Protein AF-A0A6B3F5L8-F1 (afdb_monomer_lite)

pLDDT: mean 95.52, std 2.28, range [88.75, 98.5]

Foldseek 3Di:
DVVVQVVCVVVVAAEDEEEPDDHHPVVSVVPDDPRHHYDYDYDLVRQVPDDPDDDPDDDDPDQDDDPVVVDDSVSSVVSD

Structure (mmCIF, N/CA/C/O backbone):
data_AF-A0A6B3F5L8-F1
#
_entry.id   AF-A0A6B3F5L8-F1
#
loop_
_atom_site.group_PDB
_atom_site.id
_atom_site.type_symbol
_atom_site.label_atom_id
_atom_site.label_alt_id
_atom_site.label_comp_id
_atom_site.label_asym_id
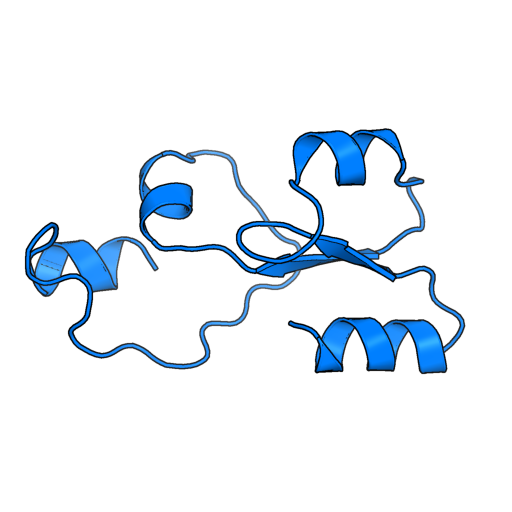_atom_site.label_entity_id
_atom_site.label_seq_id
_atom_site.pdbx_PDB_ins_code
_atom_site.Cartn_x
_atom_site.Cartn_y
_atom_site.Cartn_z
_atom_site.occupancy
_atom_site.B_iso_or_equiv
_atom_site.auth_seq_id
_atom_site.auth_comp_id
_atom_site.auth_asym_id
_atom_site.auth_atom_id
_atom_site.pdbx_PDB_model_num
ATOM 1 N N . THR A 1 1 ? -2.638 -7.466 -0.546 1.00 96.06 1 THR A N 1
ATOM 2 C CA . THR A 1 1 ? -3.165 -6.378 0.311 1.00 96.06 1 THR A CA 1
ATOM 3 C C . THR A 1 1 ? -4.496 -6.719 0.964 1.00 96.06 1 THR A C 1
ATOM 5 O O . THR A 1 1 ? -4.564 -6.664 2.181 1.00 96.06 1 THR A O 1
ATOM 8 N N . ALA A 1 2 ? -5.540 -7.109 0.211 1.00 96.69 2 ALA A N 1
ATOM 9 C CA . ALA A 1 2 ? -6.858 -7.436 0.784 1.00 96.69 2 ALA A CA 1
ATOM 10 C C . ALA A 1 2 ? -6.802 -8.523 1.874 1.00 96.69 2 ALA A C 1
ATOM 12 O O . ALA A 1 2 ? -7.195 -8.254 3.001 1.00 96.69 2 ALA A O 1
ATOM 13 N N . LEU A 1 3 ? -6.198 -9.677 1.566 1.00 97.88 3 LEU A N 1
ATOM 14 C CA . LEU A 1 3 ? -6.048 -10.781 2.519 1.00 97.88 3 LEU A CA 1
ATOM 15 C C . LEU A 1 3 ? -5.367 -10.355 3.830 1.00 97.88 3 LEU A C 1
ATOM 17 O O . LEU A 1 3 ? -5.844 -10.691 4.902 1.00 97.88 3 LEU A O 1
ATOM 21 N N . ILE A 1 4 ? -4.286 -9.571 3.755 1.00 98.12 4 ILE A N 1
ATOM 22 C CA . ILE A 1 4 ? -3.563 -9.087 4.942 1.00 98.12 4 ILE A CA 1
ATOM 23 C C . ILE A 1 4 ? -4.475 -8.213 5.815 1.00 98.12 4 ILE A C 1
ATOM 25 O O . ILE A 1 4 ? -4.512 -8.389 7.029 1.00 98.12 4 ILE A O 1
ATOM 29 N N . ALA A 1 5 ? -5.241 -7.297 5.210 1.00 97.69 5 ALA A N 1
ATOM 30 C CA . ALA A 1 5 ? -6.185 -6.463 5.954 1.00 97.69 5 ALA A CA 1
ATOM 31 C C . ALA A 1 5 ? -7.276 -7.304 6.636 1.00 97.69 5 ALA A C 1
ATOM 33 O O . ALA A 1 5 ? -7.610 -7.052 7.792 1.00 97.69 5 ALA A O 1
ATOM 34 N N . ASP A 1 6 ? -7.794 -8.324 5.951 1.00 98.19 6 ASP A N 1
ATOM 35 C CA . ASP A 1 6 ? -8.829 -9.203 6.501 1.00 98.19 6 ASP A CA 1
ATOM 36 C C . ASP A 1 6 ? -8.285 -10.121 7.606 1.00 98.19 6 ASP A C 1
ATOM 38 O O . ASP A 1 6 ? -8.983 -10.366 8.591 1.00 98.19 6 ASP A O 1
ATOM 42 N N . MET A 1 7 ? -7.021 -10.549 7.522 1.00 98.50 7 MET A N 1
ATOM 43 C CA . MET A 1 7 ? -6.341 -11.266 8.607 1.00 98.50 7 MET A CA 1
ATOM 44 C C . MET A 1 7 ? -6.220 -10.403 9.869 1.00 98.50 7 MET A C 1
ATOM 46 O O . MET A 1 7 ? -6.585 -10.864 10.948 1.00 98.50 7 MET A O 1
ATOM 50 N N . PHE A 1 8 ? -5.784 -9.142 9.752 1.00 98.25 8 PHE A N 1
ATOM 51 C CA . PHE A 1 8 ? -5.737 -8.228 10.903 1.00 98.25 8 PHE A CA 1
ATOM 52 C C . PHE A 1 8 ? -7.121 -8.035 11.533 1.00 98.25 8 PHE A C 1
ATOM 54 O O . PHE A 1 8 ? -7.270 -8.167 12.749 1.00 98.25 8 PHE A O 1
ATOM 61 N N . ARG A 1 9 ? -8.149 -7.805 10.708 1.00 98.00 9 ARG A N 1
ATOM 62 C CA . ARG A 1 9 ? -9.537 -7.646 11.176 1.00 98.00 9 ARG A CA 1
ATOM 63 C C . ARG A 1 9 ? -10.061 -8.897 11.874 1.00 98.00 9 ARG A C 1
ATOM 65 O O . ARG A 1 9 ? -10.733 -8.781 12.893 1.00 98.00 9 ARG A O 1
ATOM 72 N N . SER A 1 10 ? -9.713 -10.081 11.371 1.00 98.50 10 SER A N 1
ATOM 73 C CA . SER A 1 10 ? -10.084 -11.365 11.985 1.00 98.50 10 SER A CA 1
ATOM 74 C C . SER A 1 10 ? -9.454 -11.557 13.369 1.00 98.50 10 SER A C 1
ATOM 76 O O . SER A 1 10 ? -10.017 -12.254 14.207 1.00 98.50 10 SER A O 1
ATOM 78 N N . CYS A 1 11 ? -8.328 -10.892 13.638 1.00 98.19 11 CYS A N 1
ATOM 79 C CA . CYS A 1 11 ? -7.684 -10.844 14.951 1.00 98.19 11 CYS A CA 1
AT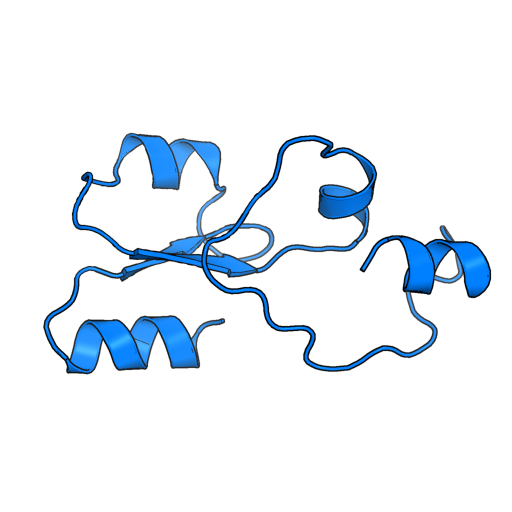OM 80 C C . CYS A 1 11 ? -8.201 -9.699 15.848 1.00 98.19 11 CYS A C 1
ATOM 82 O O . CYS A 1 11 ? -7.606 -9.429 16.889 1.00 98.19 11 CYS A O 1
ATOM 84 N N . GLY A 1 12 ? -9.268 -8.994 15.455 1.00 97.94 12 GLY A N 1
ATOM 85 C CA . GLY A 1 12 ? -9.810 -7.853 16.202 1.00 97.94 12 GLY A CA 1
ATOM 86 C C . GLY A 1 12 ? -8.996 -6.560 16.077 1.00 97.94 12 GLY A C 1
ATOM 87 O O . GLY A 1 12 ? -9.227 -5.623 16.837 1.00 97.94 12 GLY A O 1
ATOM 88 N N . ILE A 1 13 ? -8.054 -6.486 15.131 1.00 98.12 13 ILE A N 1
ATOM 89 C CA . ILE A 1 13 ? -7.238 -5.292 14.884 1.00 98.12 13 ILE A CA 1
ATOM 90 C C . ILE A 1 13 ? -7.912 -4.436 13.809 1.00 98.12 13 ILE A C 1
ATOM 92 O O . ILE A 1 13 ? -8.218 -4.911 12.711 1.00 98.12 13 ILE A O 1
ATOM 96 N N . THR A 1 14 ? -8.110 -3.149 14.097 1.00 98.12 14 THR A N 1
ATOM 97 C CA . THR A 1 14 ? -8.604 -2.187 13.107 1.00 98.12 14 THR A CA 1
ATOM 98 C C . THR A 1 14 ? -7.571 -2.025 11.996 1.00 98.12 14 THR A C 1
ATOM 100 O O . THR A 1 14 ? -6.496 -1.467 12.214 1.00 98.12 14 THR A O 1
ATOM 103 N N . ALA A 1 15 ? -7.900 -2.504 10.795 1.00 97.50 15 ALA A N 1
ATOM 104 C CA . ALA A 1 15 ? -7.043 -2.379 9.623 1.00 97.50 15 ALA A CA 1
ATOM 105 C C . ALA A 1 15 ? -7.745 -1.658 8.467 1.00 97.50 15 ALA A C 1
ATOM 107 O O . 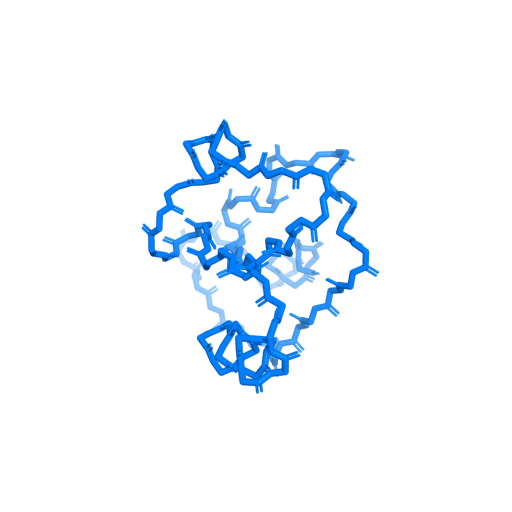ALA A 1 15 ? -8.831 -2.049 8.015 1.00 97.50 15 ALA A O 1
ATOM 108 N N . HIS A 1 16 ? -7.077 -0.636 7.943 1.00 97.00 16 HIS A N 1
ATOM 109 C CA . HIS A 1 16 ? -7.510 0.181 6.817 1.00 97.00 16 HIS A CA 1
ATOM 110 C C . HIS A 1 16 ? -6.768 -0.264 5.560 1.00 97.00 16 HIS A C 1
ATOM 112 O O . HIS A 1 16 ? -5.541 -0.212 5.500 1.00 97.00 16 HIS A O 1
ATOM 118 N N . ARG A 1 17 ? -7.507 -0.706 4.540 1.00 97.31 17 ARG A N 1
ATOM 119 C CA . ARG A 1 17 ? -6.927 -1.023 3.229 1.00 97.31 17 ARG A CA 1
ATOM 120 C C . ARG A 1 17 ? -6.920 0.243 2.377 1.00 97.31 17 ARG A C 1
ATOM 122 O O . ARG A 1 17 ? -7.994 0.774 2.091 1.00 97.31 17 ARG A O 1
ATOM 129 N N . ALA A 1 18 ? -5.741 0.699 1.975 1.00 97.50 18 ALA A N 1
ATOM 130 C CA . ALA A 1 18 ? -5.574 1.971 1.277 1.00 97.50 18 ALA A CA 1
ATOM 131 C C . ALA A 1 18 ? -4.430 1.929 0.248 1.00 97.50 18 ALA A C 1
ATOM 133 O O . ALA A 1 18 ? -3.747 0.914 0.102 1.00 97.50 18 ALA A O 1
ATOM 134 N N . GLY A 1 19 ? -4.214 3.042 -0.452 1.00 96.56 19 GLY A N 1
ATOM 135 C CA . GLY A 1 19 ? -3.114 3.217 -1.401 1.00 96.56 19 GLY A CA 1
ATOM 136 C C . GLY A 1 19 ? -3.595 3.273 -2.848 1.00 96.56 19 GLY A C 1
ATOM 137 O O . GLY A 1 19 ? -4.552 3.982 -3.149 1.00 96.56 19 GLY A O 1
ATOM 138 N N . ASN A 1 20 ? -2.899 2.572 -3.742 1.00 96.56 20 ASN A N 1
ATOM 139 C CA . ASN A 1 20 ? -3.193 2.517 -5.175 1.00 96.56 20 ASN A CA 1
ATOM 140 C C . ASN A 1 20 ? -4.592 1.951 -5.481 1.00 96.56 20 ASN A C 1
ATOM 142 O O . ASN A 1 20 ? -5.293 2.495 -6.330 1.00 96.56 20 ASN A O 1
ATOM 146 N N . MET A 1 21 ? -5.033 0.916 -4.754 1.00 93.12 21 MET A N 1
ATOM 147 C CA . MET A 1 21 ? -6.427 0.462 -4.754 1.00 93.12 21 MET A CA 1
ATOM 148 C C . MET A 1 21 ? -7.118 0.715 -3.410 1.00 93.12 21 MET A C 1
ATOM 150 O O . MET A 1 21 ? -6.539 0.569 -2.331 1.00 93.12 21 MET A O 1
ATOM 154 N N . GLY A 1 22 ? -8.425 0.977 -3.473 1.00 88.75 22 GLY A N 1
ATOM 155 C CA . GLY A 1 22 ? -9.261 1.242 -2.304 1.00 88.75 22 GLY A CA 1
ATOM 156 C C . GLY A 1 22 ? -9.325 2.731 -1.977 1.00 88.75 22 GLY A C 1
ATOM 157 O O . GLY A 1 22 ? -9.559 3.547 -2.863 1.00 88.75 22 GLY A O 1
ATOM 158 N N . ILE A 1 23 ? -9.172 3.074 -0.697 1.00 94.50 23 ILE A N 1
ATOM 159 C CA . ILE A 1 23 ? -9.198 4.468 -0.241 1.00 94.50 23 ILE A CA 1
ATOM 160 C C . ILE A 1 23 ? -7.811 5.086 -0.490 1.00 94.50 23 ILE A C 1
ATOM 162 O O . ILE A 1 23 ? -6.809 4.462 -0.130 1.00 94.50 23 ILE A O 1
ATOM 166 N N . PRO A 1 24 ? -7.705 6.299 -1.063 1.00 96.69 24 PRO A N 1
ATOM 167 C CA . PRO A 1 24 ? -6.418 6.979 -1.185 1.00 96.69 24 PRO A CA 1
ATOM 168 C C . PRO A 1 24 ? -5.728 7.148 0.180 1.00 96.69 24 PRO A C 1
ATOM 170 O O . PRO A 1 24 ? -6.388 7.291 1.209 1.00 96.69 24 PRO A O 1
ATOM 173 N N . LEU A 1 25 ? -4.391 7.157 0.206 1.00 94.75 25 LEU A N 1
ATOM 174 C CA . LEU A 1 25 ? -3.634 7.167 1.467 1.00 94.75 25 LEU A CA 1
ATOM 175 C C . LEU A 1 25 ? -3.955 8.380 2.356 1.00 94.75 25 LEU A C 1
ATOM 177 O O . LEU A 1 25 ? -4.149 8.210 3.552 1.00 94.75 25 LEU A O 1
ATOM 181 N N . ALA A 1 26 ? -4.043 9.587 1.790 1.00 94.88 26 ALA A N 1
ATOM 182 C CA . ALA A 1 26 ? -4.279 10.808 2.565 1.00 94.88 26 ALA A CA 1
ATOM 183 C C . ALA A 1 26 ? -5.582 10.776 3.401 1.00 94.88 26 ALA A C 1
ATOM 185 O O . ALA A 1 26 ? -5.503 10.968 4.615 1.00 94.88 26 ALA A O 1
ATOM 186 N N . PRO A 1 27 ? -6.770 10.488 2.829 1.00 96.75 27 PRO A N 1
ATOM 187 C CA . PRO A 1 27 ? -7.991 10.359 3.623 1.00 96.75 27 PRO A CA 1
ATOM 188 C C . PRO A 1 27 ? -7.970 9.155 4.576 1.00 96.75 27 PRO A C 1
ATOM 190 O O . PRO A 1 27 ? -8.505 9.258 5.677 1.00 96.75 27 PRO A O 1
ATOM 193 N N . ALA A 1 28 ? -7.331 8.038 4.205 1.00 95.94 28 ALA A N 1
ATOM 194 C CA . ALA A 1 28 ? -7.182 6.899 5.113 1.00 95.94 28 ALA A CA 1
ATOM 195 C C . ALA A 1 28 ? -6.337 7.260 6.346 1.00 95.94 28 ALA A C 1
ATOM 197 O O . ALA A 1 28 ? -6.694 6.899 7.463 1.00 95.94 28 ALA A O 1
ATOM 198 N N . LEU A 1 29 ? -5.256 8.022 6.152 1.00 95.00 29 LEU A N 1
ATOM 199 C CA . LEU A 1 29 ? -4.398 8.509 7.228 1.00 95.00 29 LEU A CA 1
ATOM 200 C C . LEU A 1 29 ? -5.131 9.508 8.131 1.00 95.00 29 LEU A C 1
ATOM 202 O O . LEU A 1 29 ? -4.998 9.432 9.346 1.00 95.00 29 LEU A O 1
ATOM 206 N N . ALA A 1 30 ? -5.938 10.401 7.551 1.00 97.00 30 ALA A N 1
ATOM 207 C CA . ALA A 1 30 ? -6.735 11.362 8.315 1.00 97.00 30 ALA A CA 1
ATOM 208 C C . ALA A 1 30 ? -7.791 10.689 9.214 1.00 97.00 30 ALA A C 1
ATOM 210 O O . ALA A 1 30 ? -8.146 11.234 10.257 1.00 97.00 30 ALA A O 1
ATOM 211 N N . ALA A 1 31 ? -8.294 9.517 8.816 1.00 95.06 31 ALA A N 1
ATOM 212 C CA . ALA A 1 31 ? -9.264 8.743 9.588 1.00 95.06 31 ALA A CA 1
ATOM 213 C C . ALA A 1 31 ? -8.623 7.745 10.574 1.00 95.06 31 ALA A C 1
ATOM 215 O O . ALA A 1 31 ? -9.303 7.278 11.491 1.00 95.06 31 ALA A O 1
ATOM 216 N N . ALA A 1 32 ? -7.348 7.391 10.383 1.00 96.75 32 ALA A N 1
ATOM 217 C CA . ALA A 1 32 ? -6.661 6.376 11.173 1.00 96.75 32 ALA A CA 1
ATOM 218 C C . ALA A 1 32 ? -6.265 6.887 12.565 1.00 96.75 32 ALA A C 1
ATOM 220 O O . ALA A 1 32 ? -5.843 8.031 12.749 1.00 96.75 32 ALA A O 1
ATOM 221 N N . LYS A 1 33 ? -6.355 6.002 13.558 1.00 97.69 33 LYS A N 1
ATOM 222 C CA . LYS A 1 33 ? -5.840 6.237 14.914 1.00 97.69 33 LYS A CA 1
ATOM 223 C C . LYS A 1 33 ? -4.426 5.664 15.059 1.00 97.69 33 LYS A C 1
ATOM 225 O O . LYS A 1 33 ? -4.080 4.741 14.328 1.00 97.69 33 LYS A O 1
ATOM 230 N N . PRO A 1 34 ? -3.627 6.112 16.049 1.00 95.31 34 PRO A N 1
ATOM 231 C CA . PRO A 1 34 ? -2.272 5.589 16.266 1.00 95.31 34 PRO A CA 1
ATOM 232 C C . PRO A 1 34 ? -2.170 4.066 16.457 1.00 95.31 34 PRO A C 1
ATOM 234 O O . PRO A 1 34 ? -1.115 3.498 16.209 1.00 95.31 34 PRO A O 1
ATOM 237 N N . ALA A 1 35 ? -3.245 3.411 16.911 1.00 95.44 35 ALA A N 1
ATOM 238 C CA . ALA A 1 35 ? -3.301 1.961 17.110 1.00 95.44 35 ALA A CA 1
ATOM 239 C C . ALA A 1 35 ? -3.816 1.180 15.884 1.00 95.44 35 ALA A C 1
ATOM 241 O O . ALA A 1 35 ? -3.841 -0.050 15.916 1.00 95.44 35 ALA A O 1
ATOM 242 N N . ASP A 1 36 ? -4.254 1.869 14.828 1.00 97.94 36 ASP A N 1
ATOM 243 C CA . ASP A 1 36 ? -4.785 1.226 13.630 1.00 97.94 36 ASP A CA 1
ATOM 244 C C . ASP A 1 36 ? -3.652 0.799 12.687 1.00 97.94 36 ASP A C 1
ATOM 246 O O . ASP A 1 36 ? -2.591 1.423 12.617 1.00 97.94 36 ASP A O 1
ATOM 250 N N . VAL A 1 37 ? -3.902 -0.241 11.892 1.00 98.06 37 VAL A N 1
ATOM 251 C CA . VAL A 1 37 ? -2.967 -0.721 10.868 1.00 98.06 37 VAL A CA 1
ATOM 252 C C . VAL A 1 37 ? -3.382 -0.204 9.493 1.00 98.06 37 VAL A C 1
ATOM 254 O O . VAL A 1 37 ? -4.507 -0.420 9.046 1.00 98.06 37 VAL A O 1
ATOM 257 N N . LEU A 1 38 ? -2.457 0.427 8.771 1.00 97.94 38 LEU A N 1
ATOM 258 C CA . LEU A 1 38 ? -2.631 0.770 7.358 1.00 97.94 38 LEU A CA 1
ATOM 259 C C . LEU A 1 38 ? -2.004 -0.322 6.488 1.00 97.94 38 LEU A C 1
ATOM 261 O O . LEU A 1 38 ? -0.791 -0.519 6.495 1.00 97.94 38 LEU A O 1
ATOM 265 N N . VAL A 1 39 ? -2.829 -1.027 5.715 1.00 98.12 39 VAL A N 1
ATOM 266 C CA . VAL A 1 39 ? -2.369 -2.031 4.750 1.00 98.12 39 VAL A CA 1
ATOM 267 C C . VAL A 1 39 ? -2.411 -1.409 3.362 1.00 98.12 39 VAL A C 1
ATOM 269 O O . VAL A 1 39 ? -3.481 -1.271 2.759 1.00 98.12 39 VAL A O 1
ATOM 272 N N . LEU A 1 40 ? -1.234 -1.017 2.879 1.00 98.00 40 LEU A N 1
ATOM 273 C CA . LEU A 1 40 ? 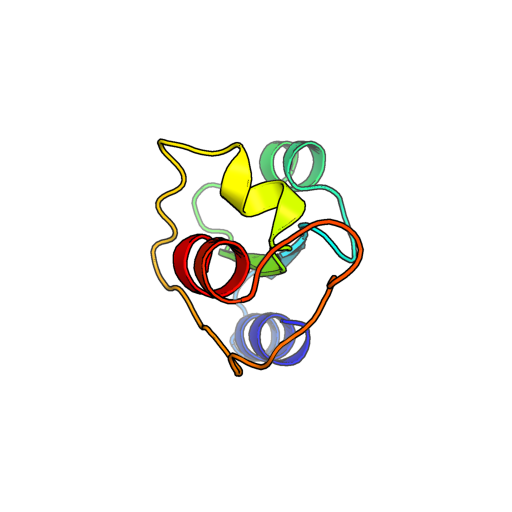-1.088 -0.244 1.654 1.00 98.00 40 LEU A CA 1
ATOM 274 C C . LEU A 1 40 ? -0.747 -1.134 0.465 1.00 98.00 40 LEU A C 1
ATOM 276 O O . LEU A 1 40 ? 0.152 -1.969 0.529 1.00 98.00 40 LEU A O 1
ATOM 280 N N . GLU A 1 41 ? -1.456 -0.940 -0.639 1.00 97.81 41 GLU A N 1
ATOM 281 C CA . GLU A 1 41 ? -0.956 -1.348 -1.947 1.00 97.81 41 GLU A CA 1
ATOM 282 C C . GLU A 1 41 ? -0.297 -0.141 -2.606 1.00 97.81 41 GLU A C 1
ATOM 284 O O . GLU A 1 41 ? -0.895 0.932 -2.651 1.00 97.81 41 GLU A O 1
ATOM 289 N N . VAL A 1 42 ? 0.923 -0.311 -3.107 1.00 96.75 42 VAL A N 1
ATOM 290 C CA . VAL A 1 42 ? 1.711 0.794 -3.654 1.00 96.75 42 VAL A CA 1
ATOM 291 C C . VAL A 1 42 ? 2.224 0.423 -5.044 1.00 96.75 42 VAL A C 1
ATOM 293 O O . VAL A 1 42 ? 2.859 -0.622 -5.234 1.00 96.75 42 VAL A O 1
ATOM 296 N N . SER A 1 43 ? 1.927 1.267 -6.032 1.00 95.19 43 SER A N 1
ATOM 297 C CA . SER A 1 43 ? 2.378 1.082 -7.416 1.00 95.19 43 SER A CA 1
ATOM 298 C C . SER A 1 43 ? 3.800 1.614 -7.629 1.00 95.19 43 SER A C 1
ATOM 300 O O . SER A 1 43 ? 4.338 2.340 -6.796 1.00 95.19 43 SER A O 1
ATOM 302 N N . ALA A 1 44 ? 4.435 1.253 -8.751 1.00 94.50 44 ALA A N 1
ATOM 303 C CA . ALA A 1 44 ? 5.765 1.777 -9.085 1.00 94.50 44 ALA A CA 1
ATOM 304 C C . ALA A 1 44 ? 5.748 3.306 -9.287 1.00 94.50 44 ALA A C 1
ATOM 306 O O . ALA A 1 44 ? 6.587 3.994 -8.724 1.00 94.50 44 ALA A O 1
ATOM 307 N N . ALA A 1 45 ? 4.735 3.847 -9.971 1.00 93.56 45 ALA A N 1
ATOM 308 C CA . ALA A 1 45 ? 4.582 5.294 -10.170 1.00 93.56 45 ALA A CA 1
ATOM 309 C C . ALA A 1 45 ? 4.400 6.083 -8.854 1.00 93.56 45 ALA A C 1
ATOM 311 O O . ALA A 1 45 ? 4.731 7.262 -8.760 1.00 93.56 45 ALA A O 1
ATOM 312 N N . GLN A 1 46 ? 3.870 5.444 -7.807 1.00 95.06 46 GLN A N 1
ATOM 313 C CA . GLN A 1 46 ? 3.834 6.044 -6.472 1.00 95.06 46 GLN A CA 1
ATOM 314 C C . GLN A 1 46 ? 5.200 5.964 -5.782 1.00 95.06 46 GLN A C 1
ATOM 316 O O . GLN A 1 46 ? 5.627 6.944 -5.178 1.00 95.06 46 GLN A O 1
ATOM 321 N N . LEU A 1 47 ? 5.882 4.817 -5.876 1.00 95.38 47 LEU A N 1
ATOM 322 C CA . LEU A 1 47 ? 7.190 4.609 -5.248 1.00 95.38 47 LEU A CA 1
ATOM 323 C C . LEU A 1 47 ? 8.308 5.457 -5.865 1.00 95.38 47 LEU A C 1
ATOM 325 O O . LEU A 1 47 ? 9.203 5.884 -5.145 1.00 95.38 47 LEU A O 1
ATOM 329 N N . GLU A 1 48 ? 8.250 5.756 -7.164 1.00 94.88 48 GLU A N 1
ATOM 330 C CA . GLU A 1 48 ? 9.294 6.552 -7.829 1.00 94.88 48 GLU A CA 1
ATOM 331 C C . GLU A 1 48 ? 9.393 7.993 -7.287 1.00 94.88 48 GLU A C 1
ATOM 333 O O . GLU A 1 48 ? 10.433 8.631 -7.415 1.00 94.88 48 GLU A O 1
ATOM 338 N N . ASN A 1 49 ? 8.317 8.498 -6.668 1.00 92.38 49 ASN A N 1
ATOM 339 C CA . ASN A 1 49 ? 8.182 9.885 -6.218 1.00 92.38 49 ASN A CA 1
ATOM 340 C C . ASN A 1 49 ? 8.230 10.036 -4.685 1.00 92.38 49 ASN A C 1
ATOM 342 O O . ASN A 1 49 ? 7.866 11.090 -4.157 1.00 92.38 49 ASN A O 1
ATOM 346 N N . VAL A 1 50 ? 8.641 9.001 -3.941 1.00 91.62 50 VAL A N 1
ATOM 347 C CA . VAL A 1 50 ? 8.735 9.050 -2.472 1.00 91.62 50 VAL A CA 1
ATOM 348 C C . VAL A 1 50 ? 10.165 8.831 -1.986 1.00 91.62 50 VAL A C 1
ATOM 350 O O . VAL A 1 50 ? 10.880 7.959 -2.463 1.00 91.62 50 VAL A O 1
ATOM 353 N N . HIS A 1 51 ? 10.577 9.618 -0.989 1.00 90.00 51 HIS A N 1
ATOM 354 C CA . HIS A 1 51 ? 11.938 9.564 -0.430 1.00 90.00 51 HIS A CA 1
ATOM 355 C C . HIS A 1 51 ? 11.981 9.175 1.052 1.00 90.00 51 HIS A C 1
ATOM 357 O O . HIS A 1 51 ? 12.974 8.634 1.520 1.00 90.00 51 HIS A O 1
ATOM 363 N N . ALA A 1 52 ? 10.901 9.440 1.792 1.00 93.81 52 ALA A N 1
ATOM 364 C CA . ALA A 1 52 ? 10.795 9.170 3.228 1.00 93.81 52 ALA A CA 1
ATOM 365 C C . ALA A 1 52 ? 9.721 8.115 3.554 1.00 93.81 52 ALA A C 1
ATOM 367 O O . ALA A 1 52 ? 9.269 8.006 4.692 1.00 93.81 52 ALA A O 1
ATOM 368 N N . PHE A 1 53 ? 9.269 7.361 2.548 1.00 93.88 53 PHE A N 1
ATOM 369 C CA . PHE A 1 53 ? 8.276 6.312 2.748 1.00 93.88 53 PHE A CA 1
ATOM 370 C C . PHE A 1 53 ? 8.925 5.104 3.433 1.00 93.88 53 PHE A C 1
ATOM 372 O O . PHE A 1 53 ? 9.694 4.371 2.820 1.00 93.88 53 PHE A O 1
ATOM 379 N N . ALA A 1 54 ? 8.618 4.918 4.717 1.00 94.44 54 ALA A N 1
ATOM 380 C CA . ALA A 1 54 ? 9.225 3.903 5.574 1.00 94.44 54 ALA A CA 1
ATOM 381 C C . ALA A 1 54 ? 8.138 3.029 6.230 1.00 94.44 54 ALA A C 1
ATOM 383 O O . ALA A 1 54 ? 7.769 3.263 7.384 1.00 94.44 54 ALA A O 1
ATOM 384 N N . PRO A 1 55 ? 7.562 2.051 5.505 1.00 95.31 55 PRO A N 1
ATOM 385 C CA . PRO A 1 55 ? 6.587 1.139 6.090 1.00 95.31 55 PRO A CA 1
ATOM 386 C C . PRO A 1 55 ? 7.254 0.235 7.136 1.00 95.31 55 PRO A C 1
ATOM 388 O O . PRO A 1 55 ? 8.380 -0.217 6.947 1.00 95.31 55 PRO A O 1
ATOM 391 N N . SER A 1 56 ? 6.540 -0.096 8.217 1.00 97.00 56 SER A N 1
ATOM 392 C CA . SER A 1 56 ? 7.047 -1.036 9.232 1.00 97.00 56 SER A CA 1
ATOM 393 C C . SER A 1 56 ? 7.261 -2.448 8.675 1.00 97.00 56 SER A C 1
ATOM 395 O O . SER A 1 56 ? 8.105 -3.187 9.171 1.00 97.00 56 SER A O 1
ATOM 397 N N . ILE A 1 57 ? 6.477 -2.830 7.661 1.00 97.81 57 ILE A N 1
ATOM 398 C CA . ILE A 1 57 ? 6.573 -4.105 6.946 1.00 97.81 57 ILE A CA 1
ATOM 399 C C . ILE A 1 57 ? 6.338 -3.824 5.460 1.00 97.81 57 ILE A C 1
ATOM 401 O O . ILE A 1 57 ? 5.344 -3.192 5.101 1.00 97.81 57 ILE A O 1
ATOM 405 N N . ALA A 1 58 ? 7.223 -4.327 4.600 1.00 96.88 58 ALA A N 1
ATOM 406 C CA . ALA A 1 58 ? 7.085 -4.262 3.148 1.00 96.88 58 ALA A CA 1
ATOM 407 C C . ALA A 1 58 ? 7.010 -5.672 2.551 1.00 96.88 58 ALA A C 1
ATOM 409 O O . ALA A 1 58 ? 7.661 -6.598 3.034 1.00 96.88 58 ALA A O 1
ATOM 410 N N . VAL A 1 59 ? 6.213 -5.831 1.492 1.00 97.56 59 VAL A N 1
ATOM 411 C CA . VAL A 1 59 ? 6.075 -7.097 0.763 1.00 97.56 59 VAL A CA 1
ATOM 412 C C . VAL A 1 59 ? 6.125 -6.817 -0.731 1.00 97.56 59 VAL A C 1
ATOM 414 O O . VAL A 1 59 ? 5.250 -6.138 -1.269 1.00 97.56 59 VAL A O 1
ATOM 417 N N . ILE A 1 60 ? 7.113 -7.399 -1.405 1.00 96.44 60 ILE A N 1
ATOM 418 C CA . ILE A 1 60 ? 7.164 -7.486 -2.864 1.00 96.44 60 ILE A CA 1
ATOM 419 C C . ILE A 1 60 ? 6.679 -8.884 -3.243 1.00 96.44 60 ILE A C 1
ATOM 421 O O . ILE A 1 60 ? 7.275 -9.881 -2.850 1.00 96.44 60 ILE A O 1
ATOM 425 N N . THR A 1 61 ? 5.567 -8.971 -3.971 1.00 95.88 61 THR A N 1
ATOM 426 C CA . THR A 1 61 ? 4.953 -10.262 -4.323 1.00 95.88 61 THR A CA 1
ATOM 427 C C . THR A 1 61 ? 5.665 -10.953 -5.482 1.00 95.88 61 THR A C 1
ATOM 429 O O . THR A 1 61 ? 5.795 -12.172 -5.481 1.00 95.88 61 THR A O 1
ATOM 432 N N . ASN A 1 62 ? 6.099 -10.185 -6.481 1.00 95.19 62 ASN A N 1
ATOM 433 C CA . ASN A 1 62 ? 6.915 -10.619 -7.611 1.00 95.19 62 ASN A CA 1
ATOM 434 C C . ASN A 1 62 ? 7.571 -9.398 -8.275 1.00 95.19 62 ASN A C 1
ATOM 436 O O . ASN A 1 62 ? 7.113 -8.267 -8.097 1.00 95.19 62 ASN A O 1
ATOM 440 N N . ILE A 1 63 ? 8.620 -9.640 -9.063 1.00 94.44 63 ILE A N 1
ATOM 441 C CA . ILE A 1 63 ? 9.216 -8.637 -9.948 1.00 94.44 63 ILE A CA 1
ATOM 442 C C . ILE A 1 63 ? 9.356 -9.261 -11.335 1.00 94.44 63 ILE A C 1
ATOM 444 O O . ILE A 1 63 ? 10.092 -10.226 -11.523 1.00 94.44 63 ILE A O 1
ATOM 448 N N . GLN A 1 64 ? 8.641 -8.701 -12.306 1.00 93.81 64 GLN A N 1
ATOM 449 C CA . GLN A 1 64 ? 8.684 -9.102 -13.710 1.00 93.81 64 GLN A CA 1
ATOM 450 C C . GLN A 1 64 ? 8.519 -7.872 -14.615 1.00 93.81 64 GLN A C 1
ATOM 452 O O . GLN A 1 64 ? 7.974 -6.870 -14.147 1.00 93.81 64 GLN A O 1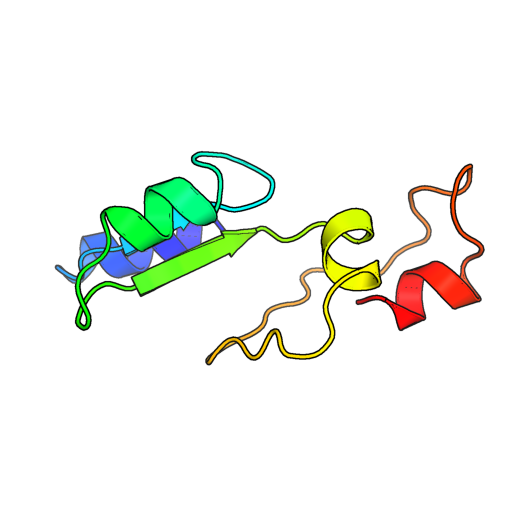
ATOM 457 N N . PRO A 1 65 ? 8.981 -7.899 -15.880 1.00 91.88 65 PRO A N 1
ATOM 458 C CA . PRO A 1 65 ? 8.937 -6.712 -16.732 1.00 91.88 65 PRO 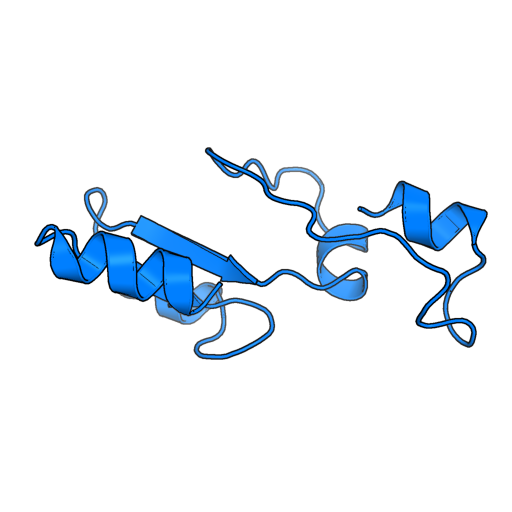A CA 1
ATOM 459 C C . PRO A 1 65 ? 7.500 -6.272 -17.059 1.00 91.88 65 PRO A C 1
ATOM 461 O O . PRO A 1 65 ? 6.817 -6.925 -17.853 1.00 91.88 65 PRO A O 1
ATOM 464 N N . GLU A 1 66 ? 7.089 -5.134 -16.500 1.00 91.81 66 GLU A N 1
ATOM 465 C CA . GLU A 1 66 ? 5.754 -4.515 -16.575 1.00 91.81 66 GLU A CA 1
ATOM 466 C C . GLU A 1 66 ? 5.900 -3.007 -16.905 1.00 91.81 66 GLU A C 1
ATOM 468 O O . GLU A 1 66 ? 7.023 -2.501 -16.926 1.00 91.81 66 GLU A O 1
ATOM 473 N N . HIS A 1 67 ? 4.811 -2.299 -17.234 1.00 90.69 67 HIS A N 1
ATOM 474 C CA . HIS A 1 67 ? 4.804 -0.862 -17.572 1.00 90.69 67 HIS A CA 1
ATOM 475 C C . HIS A 1 67 ? 5.893 -0.425 -18.579 1.00 90.69 67 HIS A C 1
ATOM 477 O O . HIS A 1 67 ? 6.493 0.645 -18.467 1.00 90.69 67 HIS A O 1
ATOM 483 N N . ARG A 1 68 ? 6.162 -1.262 -19.591 1.00 91.12 68 ARG A N 1
ATOM 484 C CA . ARG A 1 68 ? 7.299 -1.112 -20.529 1.00 91.12 68 ARG A CA 1
ATOM 485 C C . ARG A 1 68 ? 7.241 0.141 -21.405 1.00 91.12 68 ARG A C 1
ATOM 487 O O . ARG A 1 68 ? 8.232 0.504 -22.025 1.00 91.12 68 ARG A O 1
ATOM 494 N N . ASN A 1 69 ? 6.079 0.778 -21.486 1.00 94.31 69 ASN A N 1
ATOM 495 C CA . ASN A 1 69 ? 5.894 2.061 -22.157 1.00 94.31 69 ASN A CA 1
ATOM 496 C C . ASN A 1 69 ? 6.415 3.249 -21.330 1.00 94.31 69 ASN A C 1
ATOM 498 O O . ASN A 1 69 ? 6.587 4.329 -21.885 1.00 94.31 69 ASN A O 1
ATOM 502 N N . LEU A 1 70 ? 6.634 3.058 -20.026 1.00 92.12 70 LEU A N 1
ATOM 503 C CA . LEU A 1 70 ? 7.079 4.091 -19.089 1.00 92.12 70 LEU A CA 1
ATOM 504 C C . LEU A 1 70 ? 8.491 3.814 -18.564 1.00 92.12 70 LEU A C 1
ATOM 506 O O . LEU A 1 70 ? 9.264 4.748 -18.368 1.00 92.12 70 LEU A O 1
ATOM 510 N N . TYR A 1 71 ? 8.846 2.539 -18.367 1.00 94.38 71 TYR A N 1
ATOM 511 C CA . TYR A 1 71 ? 10.089 2.159 -17.699 1.00 94.38 71 TYR A CA 1
ATOM 512 C C . TYR A 1 71 ? 10.906 1.142 -18.492 1.00 94.38 71 TYR A C 1
ATOM 514 O O . TYR A 1 71 ? 10.383 0.164 -19.032 1.00 94.38 71 TYR A O 1
ATOM 522 N N . SER A 1 72 ? 12.229 1.328 -18.472 1.00 95.62 72 SER A N 1
ATOM 523 C CA . SER A 1 72 ? 13.157 0.233 -18.758 1.00 95.62 72 SER A CA 1
ATOM 524 C C . SER A 1 72 ? 13.063 -0.831 -17.658 1.00 95.62 72 SER A C 1
ATOM 526 O O . SER A 1 72 ? 12.661 -0.536 -16.530 1.00 95.62 72 SER A O 1
ATOM 528 N N . TRP A 1 73 ? 13.487 -2.064 -17.949 1.00 94.31 73 TRP A N 1
ATOM 529 C CA . TRP A 1 73 ? 13.580 -3.105 -16.919 1.00 94.31 73 TRP A CA 1
ATOM 530 C C . TRP A 1 73 ? 14.470 -2.666 -15.751 1.00 94.31 73 TRP A C 1
ATOM 532 O O . TRP A 1 73 ? 14.124 -2.882 -14.589 1.00 94.31 73 TRP A O 1
ATOM 542 N N . GLN A 1 74 ? 15.589 -2.002 -16.055 1.00 94.62 74 GLN A N 1
ATOM 543 C CA . GLN A 1 74 ? 16.531 -1.499 -15.063 1.00 94.62 74 GLN A CA 1
ATOM 544 C C . GLN A 1 74 ? 15.872 -0.487 -14.124 1.00 94.62 74 GLN A C 1
ATOM 546 O O . GLN A 1 74 ? 16.016 -0.584 -12.911 1.00 94.62 74 GLN A O 1
ATOM 551 N N . THR A 1 75 ? 15.097 0.439 -14.683 1.00 94.25 75 THR A N 1
ATOM 552 C CA . THR A 1 75 ? 14.360 1.436 -13.905 1.00 94.25 75 THR A CA 1
ATOM 553 C C . THR A 1 75 ? 13.259 0.783 -13.070 1.00 94.25 75 THR A C 1
ATOM 555 O O . THR A 1 75 ? 13.168 1.041 -11.877 1.00 94.25 75 THR A O 1
ATOM 558 N N . TYR A 1 76 ? 12.454 -0.102 -13.666 1.00 95.25 76 TYR A N 1
ATOM 559 C CA . TYR A 1 76 ? 11.287 -0.680 -12.996 1.00 95.25 76 TYR A CA 1
ATOM 560 C C . TYR A 1 76 ? 11.652 -1.506 -11.756 1.00 95.25 76 TYR A C 1
ATOM 562 O O . TYR A 1 76 ? 11.047 -1.320 -10.702 1.00 95.25 76 TYR A O 1
ATOM 570 N N . HIS A 1 77 ? 12.647 -2.397 -11.858 1.00 93.62 77 HIS A N 1
ATOM 571 C CA . HIS A 1 77 ? 13.057 -3.206 -10.703 1.00 93.62 77 HIS A CA 1
ATOM 572 C C . HIS A 1 77 ? 13.822 -2.394 -9.649 1.00 93.62 77 HIS A C 1
ATOM 574 O O . HIS A 1 77 ? 13.845 -2.808 -8.501 1.00 93.62 77 HIS A O 1
ATOM 580 N N . GLY A 1 78 ? 14.428 -1.260 -10.020 1.00 93.50 78 GLY A N 1
ATOM 581 C CA . GLY A 1 78 ? 15.089 -0.360 -9.072 1.00 93.50 78 GLY A CA 1
ATOM 582 C C . GLY A 1 78 ? 14.123 0.520 -8.270 1.00 93.50 78 GLY A C 1
ATOM 583 O O . GLY A 1 78 ? 14.503 1.024 -7.220 1.00 93.50 78 GLY A O 1
ATOM 584 N N . ILE A 1 79 ? 12.887 0.711 -8.751 1.00 93.94 79 ILE A N 1
ATOM 585 C CA . ILE A 1 79 ? 11.835 1.459 -8.039 1.00 93.94 79 ILE A CA 1
ATOM 586 C C . ILE A 1 79 ? 11.203 0.630 -6.906 1.00 93.94 79 ILE A C 1
ATOM 588 O O . ILE A 1 79 ? 10.709 1.205 -5.936 1.00 93.94 79 ILE A O 1
ATOM 592 N N . LYS A 1 80 ? 11.140 -0.699 -7.053 1.00 90.19 80 LYS A N 1
ATOM 593 C CA . LYS A 1 80 ? 10.467 -1.598 -6.103 1.00 90.19 80 LYS A CA 1
ATOM 594 C C . LYS A 1 80 ? 11.422 -2.159 -5.065 1.00 90.19 80 LYS A C 1
ATOM 596 O O . LYS A 1 80 ? 10.975 -2.231 -3.900 1.00 90.19 80 LYS A O 1
#

Radius of gyration: 14.17 Å; chains: 1; bounding box: 27×23×39 Å

Sequence (80 aa):
TALIADMFRSCGITAHRAGNMGIPLAPALAAAKPADVLVLEVSAAQLENVHAFAPSIAVITNIQPEHRNLYSWQTYHGIK

Secondary structure (DSSP, 8-state):
-HHHHHHHHHTT--EEEEESSSB-HHHHHHH--TT-EEEEE--HHHHTT-SS---SS----------TTT--HHHHHHH-